Protein AF-A0A0G1JED3-F1 (afdb_monomer)

Mean predicted aligned error: 3.46 Å

Structure (mmCIF, N/CA/C/O backbone):
data_AF-A0A0G1JED3-F1
#
_entry.id   AF-A0A0G1JED3-F1
#
loop_
_atom_site.group_PDB
_atom_site.id
_atom_site.type_symbol
_atom_site.label_atom_id
_atom_site.label_alt_id
_atom_site.label_comp_id
_atom_site.label_asym_id
_atom_site.label_entity_id
_atom_site.label_seq_id
_atom_site.pdbx_PDB_ins_code
_atom_site.Cartn_x
_atom_site.Cartn_y
_atom_site.Cartn_z
_atom_site.occupancy
_atom_site.B_iso_or_equiv
_atom_site.auth_seq_id
_atom_site.auth_comp_id
_atom_site.auth_asym_id
_atom_site.auth_atom_id
_atom_site.pdbx_PDB_model_num
ATOM 1 N N . MET A 1 1 ? -9.595 -4.038 4.692 1.00 94.88 1 MET A N 1
ATOM 2 C CA . MET A 1 1 ? -9.867 -4.597 3.347 1.00 94.88 1 MET A CA 1
ATOM 3 C C . MET A 1 1 ? -8.588 -4.624 2.542 1.00 94.88 1 MET A C 1
ATOM 5 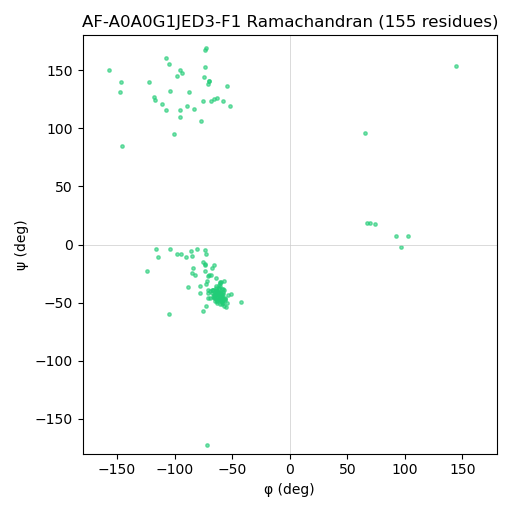O O . MET A 1 1 ? -8.096 -3.560 2.183 1.00 94.88 1 MET A O 1
ATOM 9 N N . ALA A 1 2 ? -8.061 -5.810 2.265 1.00 93.44 2 ALA A N 1
ATOM 10 C CA . ALA A 1 2 ? -6.852 -6.002 1.478 1.00 93.44 2 ALA A CA 1
ATOM 11 C C . ALA A 1 2 ? -7.178 -6.581 0.089 1.00 93.44 2 ALA A C 1
ATOM 13 O O . ALA A 1 2 ? -8.279 -7.078 -0.161 1.00 93.44 2 ALA A O 1
ATOM 14 N N . GLY A 1 3 ? -6.251 -6.429 -0.850 1.00 91.00 3 GLY A N 1
ATOM 15 C CA . GLY A 1 3 ? -6.377 -6.919 -2.223 1.00 91.00 3 GLY A CA 1
ATOM 16 C C . GLY A 1 3 ? -5.723 -5.981 -3.232 1.00 91.00 3 GLY A C 1
ATOM 17 O O . GLY A 1 3 ? -5.557 -4.785 -2.993 1.00 91.00 3 GLY A O 1
ATOM 18 N N . VAL A 1 4 ? -5.291 -6.499 -4.371 1.00 90.56 4 VAL A N 1
ATOM 19 C CA . VAL A 1 4 ? -4.530 -5.693 -5.334 1.00 90.56 4 VAL A CA 1
ATOM 20 C C . VAL A 1 4 ? -5.401 -4.666 -6.061 1.00 90.56 4 VAL A C 1
ATOM 22 O O . VAL A 1 4 ? -6.635 -4.662 -5.998 1.00 90.56 4 VAL A O 1
ATOM 25 N N . LEU A 1 5 ? -4.762 -3.748 -6.780 1.00 88.69 5 LEU A N 1
ATOM 26 C CA . LEU A 1 5 ? -5.478 -2.737 -7.545 1.00 88.69 5 LEU A CA 1
ATOM 27 C C . LEU A 1 5 ? -6.440 -3.387 -8.567 1.00 88.69 5 LEU A C 1
ATOM 29 O O . LEU A 1 5 ? -6.049 -4.207 -9.391 1.00 88.69 5 LEU A O 1
ATOM 33 N N . GLY A 1 6 ? -7.727 -3.034 -8.486 1.00 88.19 6 GLY A N 1
ATOM 34 C CA . GLY A 1 6 ? -8.785 -3.616 -9.323 1.00 88.19 6 GLY A CA 1
ATOM 35 C C . GLY A 1 6 ? -9.582 -4.769 -8.691 1.00 88.19 6 GLY A C 1
ATOM 36 O O . GLY A 1 6 ? -10.554 -5.216 -9.299 1.00 88.19 6 GLY A O 1
ATOM 37 N N . THR A 1 7 ? -9.279 -5.225 -7.471 1.00 92.50 7 THR A N 1
ATOM 38 C CA . THR A 1 7 ? -10.042 -6.323 -6.827 1.00 92.50 7 THR A CA 1
ATOM 39 C C . THR A 1 7 ? -11.428 -5.915 -6.327 1.00 92.50 7 THR A C 1
ATOM 41 O O . THR A 1 7 ? -12.318 -6.756 -6.248 1.00 92.50 7 THR A O 1
ATOM 44 N N . GLY A 1 8 ? -11.657 -4.623 -6.074 1.00 90.81 8 GLY A N 1
ATOM 45 C CA . GLY A 1 8 ? -12.941 -4.106 -5.575 1.00 90.81 8 GLY A CA 1
ATOM 46 C C . GLY A 1 8 ? -12.958 -3.764 -4.081 1.00 90.81 8 GLY A C 1
ATOM 47 O O . GLY A 1 8 ? -14.002 -3.377 -3.566 1.00 90.81 8 GLY A O 1
ATOM 48 N N . LYS A 1 9 ? -11.805 -3.818 -3.410 1.00 93.81 9 LYS A N 1
ATOM 49 C CA . LYS A 1 9 ? -11.576 -3.421 -2.005 1.00 93.81 9 LYS A CA 1
ATOM 50 C C . LYS A 1 9 ? -12.262 -2.120 -1.581 1.00 93.81 9 LYS A C 1
ATOM 52 O O . LYS A 1 9 ? -13.039 -2.148 -0.635 1.00 93.81 9 LYS A O 1
ATOM 57 N N . THR A 1 10 ? -12.123 -1.034 -2.341 1.00 92.31 10 THR A N 1
ATOM 58 C CA . THR A 1 10 ? -12.818 0.235 -2.052 1.00 92.31 10 THR A CA 1
ATOM 59 C C . THR A 1 10 ? -14.344 0.104 -2.073 1.00 92.31 10 THR A C 1
ATOM 61 O O . THR A 1 10 ? -15.038 0.763 -1.305 1.00 92.31 10 THR A O 1
ATOM 64 N N . THR A 1 11 ? -14.894 -0.724 -2.966 1.00 93.75 11 THR A N 1
ATOM 65 C CA . THR A 1 11 ? -16.347 -0.959 -3.037 1.00 93.75 11 THR A CA 1
ATOM 66 C C . THR A 1 11 ? -16.811 -1.781 -1.841 1.00 93.75 11 THR A C 1
ATOM 68 O O . THR A 1 11 ? -17.768 -1.397 -1.179 1.00 93.75 11 THR A O 1
ATOM 71 N N . ALA A 1 12 ? -16.092 -2.852 -1.508 1.00 95.50 12 ALA A N 1
ATOM 72 C CA . ALA A 1 12 ? -16.406 -3.689 -0.357 1.00 95.50 12 ALA A CA 1
ATOM 73 C C . ALA A 1 12 ? -16.272 -2.934 0.980 1.00 95.50 12 ALA A C 1
ATOM 75 O O . ALA A 1 12 ? -17.167 -3.022 1.813 1.00 95.50 12 ALA A O 1
ATOM 76 N N . ALA A 1 13 ? -15.227 -2.118 1.158 1.00 96.31 13 ALA A N 1
ATOM 77 C CA . ALA A 1 13 ? -15.048 -1.284 2.350 1.00 96.31 13 ALA A CA 1
ATOM 78 C C . ALA A 1 13 ? -16.229 -0.320 2.560 1.00 96.31 13 ALA A C 1
ATOM 80 O O . ALA A 1 13 ? -16.730 -0.178 3.673 1.00 96.31 13 ALA A O 1
ATOM 81 N N . LYS A 1 14 ? -16.716 0.304 1.476 1.00 96.44 14 LYS A N 1
ATOM 82 C CA . LYS A 1 14 ? -17.907 1.167 1.508 1.00 96.44 14 LYS A CA 1
ATOM 83 C C . LYS A 1 14 ? -19.174 0.395 1.870 1.00 96.44 14 LYS A C 1
ATOM 85 O O . LYS A 1 14 ? -19.967 0.896 2.655 1.00 96.44 14 LYS A O 1
ATOM 90 N N . LEU A 1 15 ? -19.364 -0.803 1.315 1.00 97.06 15 LEU A N 1
ATOM 91 C CA . LEU A 1 15 ? -20.520 -1.643 1.641 1.00 97.06 15 LEU A CA 1
ATOM 92 C C . LEU A 1 15 ? -20.528 -2.025 3.124 1.00 97.06 15 LEU A C 1
ATOM 94 O O . LEU A 1 15 ? -21.548 -1.840 3.777 1.00 97.06 15 LEU A O 1
ATOM 98 N N . ILE A 1 16 ? -19.387 -2.461 3.663 1.00 96.38 16 ILE A N 1
ATOM 99 C CA . ILE A 1 16 ? -19.236 -2.796 5.087 1.00 96.38 16 ILE A CA 1
ATOM 100 C C . ILE A 1 16 ? -19.517 -1.575 5.965 1.00 96.38 16 ILE A C 1
ATOM 102 O O . ILE A 1 16 ? -20.289 -1.665 6.914 1.00 96.38 16 ILE A O 1
ATOM 106 N N . SER A 1 17 ? -18.933 -0.423 5.626 1.00 97.12 17 SER A N 1
ATOM 107 C CA . SER A 1 17 ? -19.176 0.831 6.346 1.00 97.12 17 SER A CA 1
ATOM 108 C C . SER A 1 17 ? -20.663 1.181 6.389 1.00 97.12 17 SER A C 1
ATOM 110 O O . SER A 1 17 ? -21.194 1.450 7.463 1.00 97.12 17 SER A O 1
ATOM 112 N N . ASN A 1 18 ? -21.350 1.104 5.247 1.00 97.25 18 ASN A N 1
ATOM 113 C CA . ASN A 1 18 ? -22.767 1.443 5.151 1.00 97.25 18 ASN A CA 1
ATOM 114 C C . ASN A 1 18 ? -23.673 0.431 5.868 1.00 97.25 18 ASN A C 1
ATOM 116 O O . ASN A 1 18 ? -24.647 0.835 6.491 1.00 97.25 18 ASN A O 1
ATOM 120 N N . GLN A 1 19 ? -23.381 -0.870 5.769 1.00 97.50 19 GLN A N 1
ATOM 121 C CA . GLN A 1 19 ? -24.226 -1.922 6.346 1.00 97.50 19 GLN A CA 1
ATOM 122 C C . GLN A 1 19 ? -24.043 -2.079 7.856 1.00 97.50 19 GLN A C 1
ATOM 124 O O . GLN A 1 19 ? -25.010 -2.369 8.552 1.00 97.50 19 GLN A O 1
ATOM 129 N N . LEU A 1 20 ? -22.820 -1.898 8.362 1.00 96.62 20 LEU A N 1
ATOM 130 C CA . LEU A 1 20 ? -22.493 -2.104 9.778 1.00 96.62 20 LEU A CA 1
ATOM 131 C C . LEU A 1 20 ? -22.334 -0.794 10.563 1.00 96.62 20 LEU A C 1
ATOM 133 O O . LEU A 1 20 ? -22.086 -0.824 11.766 1.00 96.62 20 LEU A O 1
ATOM 137 N N . GLY A 1 21 ? -22.426 0.363 9.900 1.00 95.94 21 GLY A N 1
ATOM 138 C CA . GLY A 1 21 ? -22.211 1.673 10.521 1.00 95.94 21 GLY A CA 1
ATOM 139 C C . GLY A 1 21 ? -20.753 1.947 10.913 1.00 95.94 21 GLY A C 1
ATOM 140 O O . GLY A 1 21 ? -20.490 2.810 11.750 1.00 95.94 21 GLY A O 1
ATOM 141 N N . PHE A 1 22 ? -19.791 1.213 10.344 1.00 96.69 22 PHE A N 1
ATOM 142 C CA . PHE A 1 22 ? -18.372 1.370 10.674 1.00 96.69 22 PHE A CA 1
ATOM 143 C C . PHE A 1 22 ? -17.810 2.640 10.039 1.00 96.69 22 PHE A C 1
ATOM 145 O O . PHE A 1 22 ? -18.144 2.990 8.904 1.00 96.69 22 PHE A O 1
ATOM 152 N N . PHE A 1 23 ? -16.904 3.317 10.740 1.00 95.38 23 PHE A N 1
ATOM 153 C CA . PHE A 1 23 ? -16.206 4.474 10.195 1.00 95.38 23 PHE A CA 1
ATOM 154 C C . PHE A 1 23 ? -15.255 4.032 9.074 1.00 95.38 23 PHE A C 1
ATOM 156 O O . PHE A 1 23 ? -14.392 3.181 9.284 1.00 95.38 23 PHE A O 1
ATOM 163 N N . LEU A 1 24 ? -15.418 4.595 7.874 1.00 95.19 24 LEU A N 1
ATOM 164 C CA . LEU A 1 24 ? -14.604 4.248 6.711 1.00 95.19 24 LEU A CA 1
ATOM 165 C C . LEU A 1 24 ? -13.352 5.120 6.622 1.00 95.19 24 LEU A C 1
ATOM 167 O O . LEU A 1 24 ? -13.448 6.325 6.386 1.00 95.19 24 LEU A O 1
ATOM 171 N N . VAL A 1 25 ? -12.188 4.481 6.671 1.00 93.38 25 VAL A N 1
ATOM 172 C CA . VAL A 1 25 ? -10.903 5.089 6.307 1.00 93.38 25 VAL A CA 1
ATOM 173 C C . VAL A 1 25 ? -10.604 4.735 4.852 1.00 93.38 25 VAL A C 1
ATOM 175 O O . VAL A 1 25 ? -10.481 3.558 4.506 1.00 93.38 25 VAL A O 1
ATOM 178 N N . LYS A 1 26 ? -10.553 5.746 3.980 1.00 91.12 26 LYS A N 1
ATOM 179 C CA . LYS A 1 26 ? -10.337 5.578 2.534 1.00 91.12 26 LYS A CA 1
ATOM 180 C C . LYS A 1 26 ? -8.856 5.696 2.184 1.00 91.12 26 LYS A C 1
ATOM 182 O O . LYS A 1 26 ? -8.145 6.508 2.760 1.00 91.12 26 LYS A O 1
ATOM 187 N N . GLU A 1 27 ? -8.437 4.960 1.160 1.00 84.31 27 GLU A N 1
ATOM 188 C CA . GLU A 1 27 ? -7.120 5.130 0.549 1.00 84.31 27 GLU A CA 1
ATOM 189 C C . GLU A 1 27 ? -7.090 6.399 -0.324 1.00 84.31 27 GLU A C 1
ATOM 191 O O . GLU A 1 27 ? -7.890 6.555 -1.256 1.00 84.31 27 GLU A O 1
ATOM 196 N N . GLU A 1 28 ? -6.162 7.311 -0.033 1.00 76.56 28 GLU A N 1
ATOM 197 C CA . GLU A 1 28 ? -6.010 8.592 -0.729 1.00 76.56 28 GLU A CA 1
ATOM 198 C C . GLU A 1 28 ? -4.868 8.509 -1.751 1.00 76.56 28 GLU A C 1
ATOM 200 O O . GLU A 1 28 ? -3.692 8.669 -1.445 1.00 76.56 28 GLU A O 1
ATOM 205 N N . PHE A 1 29 ? -5.213 8.218 -3.008 1.00 68.75 29 PHE A N 1
ATOM 206 C CA . PHE A 1 29 ? -4.220 8.040 -4.079 1.00 68.75 29 PHE A CA 1
ATOM 207 C C . PHE A 1 29 ? -3.734 9.347 -4.713 1.00 68.75 29 PHE A C 1
ATOM 209 O O . PHE A 1 29 ? -2.675 9.367 -5.335 1.00 68.75 29 PHE A O 1
ATOM 216 N N . ALA A 1 30 ? -4.557 10.397 -4.664 1.00 60.88 30 ALA A N 1
ATOM 217 C CA . ALA A 1 30 ? -4.404 11.570 -5.524 1.00 60.88 30 ALA A CA 1
ATOM 218 C C . ALA A 1 30 ? -3.262 12.505 -5.097 1.00 60.88 30 ALA A C 1
ATOM 220 O O . ALA A 1 30 ? -2.842 13.336 -5.896 1.00 60.88 30 ALA A O 1
ATOM 221 N N . GLU A 1 31 ? -2.743 12.350 -3.880 1.00 78.94 31 GLU A N 1
ATOM 222 C CA . GLU A 1 31 ? -1.752 13.266 -3.309 1.00 78.94 31 GLU A CA 1
ATOM 223 C C . GLU A 1 31 ? -0.302 12.813 -3.504 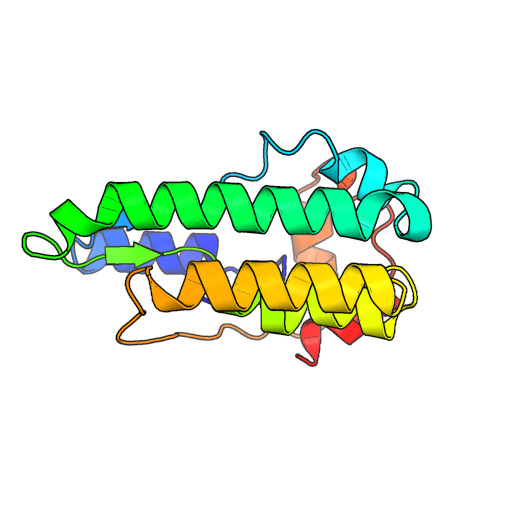1.00 78.94 31 GLU A C 1
ATOM 225 O O . GLU A 1 31 ? 0.607 13.587 -3.232 1.00 78.94 31 GLU A O 1
ATOM 230 N N . ASN A 1 32 ? -0.053 11.593 -3.997 1.00 90.69 32 ASN A N 1
ATOM 231 C CA . ASN A 1 32 ? 1.310 11.080 -4.144 1.00 90.69 32 ASN A CA 1
ATOM 232 C C . ASN A 1 32 ? 2.008 11.687 -5.380 1.00 90.69 32 ASN A C 1
ATOM 234 O O . ASN A 1 32 ? 1.728 11.248 -6.505 1.00 90.69 32 ASN A O 1
ATOM 238 N N . PRO A 1 33 ? 2.973 12.618 -5.210 1.00 92.44 33 PRO A N 1
ATOM 239 C CA . PRO A 1 33 ? 3.632 13.281 -6.337 1.00 92.44 33 PRO A CA 1
ATOM 240 C C . PRO A 1 33 ? 4.504 12.314 -7.150 1.00 92.44 33 PRO A C 1
ATOM 242 O O . PRO A 1 33 ? 4.793 12.557 -8.321 1.00 92.44 33 PRO A O 1
ATOM 245 N N . PHE A 1 34 ? 4.895 11.184 -6.557 1.00 94.25 34 PHE A N 1
ATOM 246 C CA . PHE A 1 34 ? 5.731 10.174 -7.195 1.00 94.25 34 PHE A CA 1
ATOM 247 C C . PHE A 1 34 ? 4.926 9.110 -7.932 1.00 94.25 34 PHE A C 1
ATOM 249 O O . PHE A 1 34 ? 5.519 8.333 -8.669 1.00 94.25 34 PHE A O 1
ATOM 256 N N . LEU A 1 35 ? 3.601 9.038 -7.764 1.00 92.12 35 LEU A N 1
ATOM 257 C CA . LEU A 1 35 ? 2.814 7.935 -8.323 1.00 92.12 35 LEU A CA 1
ATOM 258 C C . LEU A 1 35 ? 2.858 7.912 -9.852 1.00 92.12 35 LEU A C 1
ATOM 260 O O . LEU A 1 35 ? 3.065 6.861 -10.453 1.00 92.12 35 LEU A O 1
ATOM 264 N N . ARG A 1 36 ? 2.701 9.075 -10.491 1.00 91.38 36 ARG A N 1
ATOM 265 C CA . ARG A 1 36 ? 2.828 9.184 -11.948 1.00 91.38 36 ARG A CA 1
ATOM 266 C C . ARG A 1 36 ? 4.250 8.843 -12.406 1.00 91.38 36 ARG A C 1
ATOM 268 O O . ARG A 1 36 ? 4.415 8.034 -13.312 1.00 91.38 36 ARG A O 1
ATOM 275 N N . LEU A 1 37 ? 5.256 9.403 -11.733 1.00 93.31 37 LEU A N 1
ATOM 276 C CA . LEU A 1 37 ? 6.673 9.168 -12.026 1.00 93.31 37 LEU A CA 1
ATOM 277 C C . LEU A 1 37 ? 7.059 7.691 -11.859 1.00 93.31 37 LEU A C 1
ATOM 279 O O . LEU A 1 37 ? 7.863 7.164 -12.621 1.00 93.31 37 LEU A O 1
ATOM 283 N N . PHE A 1 38 ? 6.449 7.003 -10.895 1.00 94.50 38 PHE A N 1
ATOM 284 C CA . PHE A 1 38 ? 6.585 5.568 -10.689 1.00 94.50 38 PHE A CA 1
ATOM 285 C C . PHE A 1 38 ? 6.096 4.772 -11.891 1.00 94.50 38 PHE A C 1
ATOM 287 O O . PHE A 1 38 ? 6.813 3.884 -12.336 1.00 94.50 38 PHE A O 1
ATOM 294 N N . TYR A 1 39 ? 4.926 5.085 -12.445 1.00 91.00 39 TYR A N 1
ATOM 295 C CA . TYR A 1 39 ? 4.444 4.370 -13.628 1.00 91.00 39 TYR A CA 1
ATOM 296 C C . TYR A 1 39 ? 5.271 4.668 -14.888 1.00 91.00 39 TYR A C 1
ATOM 298 O O . TYR A 1 39 ? 5.367 3.805 -15.757 1.00 91.00 39 TYR A O 1
ATOM 306 N N . GLU A 1 40 ? 5.914 5.836 -14.968 1.00 92.06 40 GLU A N 1
ATOM 307 C CA . GLU A 1 40 ? 6.824 6.201 -16.065 1.00 92.06 40 GLU A CA 1
ATOM 308 C C . GLU A 1 40 ? 8.215 5.546 -15.923 1.00 92.06 40 GLU A C 1
ATOM 310 O O . GLU A 1 40 ? 8.775 5.052 -16.901 1.00 92.06 40 GLU A O 1
ATOM 315 N N . ASN A 1 41 ? 8.779 5.499 -14.711 1.00 94.81 41 ASN A N 1
ATOM 316 C CA . ASN A 1 41 ? 10.071 4.871 -14.425 1.00 94.81 41 ASN A CA 1
ATOM 317 C C . ASN A 1 41 ? 10.083 4.218 -13.026 1.00 94.81 41 ASN A C 1
ATOM 319 O O . ASN A 1 41 ? 10.577 4.813 -12.055 1.00 94.81 41 ASN A O 1
ATOM 323 N N . PRO A 1 42 ? 9.598 2.965 -12.915 1.00 95.44 42 PRO A N 1
ATOM 324 C CA . PRO A 1 42 ? 9.517 2.261 -11.640 1.00 95.44 42 PRO A CA 1
ATOM 325 C C . PRO A 1 42 ? 10.870 2.125 -10.945 1.00 95.44 42 PRO A C 1
ATOM 327 O O . PRO A 1 42 ? 10.954 2.290 -9.734 1.00 95.44 42 PRO A O 1
ATOM 330 N N . LYS A 1 43 ? 11.946 1.888 -11.704 1.00 96.69 43 LYS A N 1
ATOM 331 C CA . LYS A 1 43 ? 13.294 1.687 -11.159 1.00 96.69 43 LYS A CA 1
ATOM 332 C C . LYS A 1 43 ? 13.844 2.924 -10.446 1.00 96.69 43 LYS A C 1
ATOM 334 O O . LYS A 1 43 ? 14.651 2.789 -9.538 1.00 96.69 43 LYS A O 1
ATOM 339 N N . ARG A 1 44 ? 13.425 4.129 -10.848 1.00 97.69 44 ARG A N 1
ATOM 340 C CA . ARG A 1 44 ? 13.829 5.382 -10.190 1.00 97.69 44 ARG A CA 1
ATOM 341 C C . ARG A 1 44 ? 12.898 5.772 -9.040 1.00 97.69 44 ARG A C 1
ATOM 343 O O . ARG A 1 44 ? 13.351 6.338 -8.046 1.00 97.69 44 ARG A O 1
ATOM 350 N N . TRP A 1 45 ? 11.600 5.518 -9.191 1.00 97.81 45 TRP A N 1
ATOM 351 C CA . TRP A 1 45 ? 10.569 6.152 -8.363 1.00 97.81 45 TRP A CA 1
ATOM 352 C C . TRP A 1 45 ? 9.774 5.189 -7.477 1.00 97.81 45 TRP A C 1
ATOM 354 O O . TRP A 1 45 ? 8.983 5.657 -6.660 1.00 97.81 45 TRP A O 1
ATOM 364 N N . ALA A 1 46 ? 9.999 3.872 -7.569 1.00 97.69 46 ALA A N 1
ATOM 365 C CA . ALA A 1 46 ? 9.333 2.885 -6.718 1.00 97.69 46 ALA A CA 1
ATOM 366 C C . ALA A 1 46 ? 9.535 3.186 -5.234 1.00 97.69 46 ALA A C 1
ATOM 368 O O . ALA A 1 46 ? 8.546 3.347 -4.526 1.00 97.69 46 ALA A O 1
ATOM 369 N N . PHE A 1 47 ? 10.782 3.332 -4.781 1.00 98.38 47 PHE A N 1
ATOM 370 C CA . PHE A 1 47 ? 11.078 3.623 -3.376 1.00 98.38 47 PHE A CA 1
ATOM 371 C C . PHE A 1 47 ? 10.342 4.876 -2.873 1.00 98.38 47 PHE A C 1
ATOM 373 O O . PHE A 1 47 ? 9.627 4.813 -1.877 1.00 98.38 47 PHE A O 1
ATOM 380 N N . HIS A 1 48 ? 10.433 5.983 -3.615 1.00 98.00 48 HIS A N 1
ATOM 381 C CA . HIS A 1 48 ? 9.779 7.252 -3.280 1.00 98.00 48 HIS A CA 1
ATOM 382 C C . HIS A 1 48 ? 8.252 7.114 -3.195 1.00 98.00 48 HIS A C 1
ATOM 384 O O . HIS A 1 48 ? 7.636 7.561 -2.229 1.00 98.00 48 HIS A O 1
ATOM 390 N N . SER A 1 49 ? 7.636 6.458 -4.185 1.00 96.00 49 SER A N 1
ATOM 391 C CA . SER A 1 49 ? 6.186 6.264 -4.216 1.00 96.00 49 SER A CA 1
ATOM 392 C C . SER A 1 49 ? 5.704 5.360 -3.081 1.00 96.00 49 SER A C 1
ATOM 394 O O . SER A 1 49 ? 4.718 5.705 -2.431 1.00 96.00 49 SER A O 1
ATOM 396 N N . GLN A 1 50 ? 6.407 4.254 -2.805 1.00 96.69 50 GLN A N 1
ATOM 397 C CA . GLN A 1 50 ? 6.058 3.348 -1.707 1.00 96.69 50 GLN A CA 1
ATOM 398 C C . GLN A 1 50 ? 6.231 4.016 -0.341 1.00 96.69 50 GLN A C 1
ATOM 400 O O . GLN A 1 50 ? 5.367 3.866 0.520 1.00 96.69 50 GLN A O 1
ATOM 405 N N . LEU A 1 51 ? 7.319 4.766 -0.134 1.00 96.88 51 LEU A N 1
ATOM 406 C CA . LEU A 1 51 ? 7.568 5.466 1.126 1.00 96.88 51 LEU A CA 1
ATOM 407 C C . LEU A 1 51 ? 6.509 6.543 1.395 1.00 96.88 51 LEU A C 1
ATOM 409 O O . LEU A 1 51 ? 6.048 6.666 2.526 1.00 96.88 51 LEU A O 1
ATOM 413 N N . PHE A 1 52 ? 6.077 7.268 0.358 1.00 95.94 52 PHE A N 1
ATOM 414 C CA . PHE A 1 52 ? 4.982 8.231 0.476 1.00 95.94 52 PHE A CA 1
ATOM 415 C C . PHE A 1 52 ? 3.689 7.558 0.954 1.00 95.94 52 PHE A C 1
ATOM 417 O O . PHE A 1 52 ? 3.080 8.018 1.917 1.00 95.94 52 PHE A O 1
ATOM 424 N N . PHE A 1 53 ? 3.281 6.448 0.323 1.00 94.62 53 PHE A N 1
ATOM 425 C CA . PHE A 1 53 ? 2.073 5.727 0.743 1.00 94.62 53 PHE A CA 1
ATOM 426 C C . PHE A 1 53 ? 2.176 5.216 2.177 1.00 94.62 53 PHE A C 1
ATOM 428 O O . PHE A 1 53 ? 1.242 5.404 2.956 1.00 94.62 53 PHE A O 1
ATOM 435 N N . LEU A 1 54 ? 3.329 4.648 2.540 1.00 94.88 54 LEU A N 1
ATOM 436 C CA . LEU A 1 54 ? 3.587 4.172 3.893 1.00 94.88 54 LEU A CA 1
ATOM 437 C C . LEU A 1 54 ? 3.433 5.304 4.923 1.00 94.88 54 LEU A C 1
ATOM 439 O O . LEU A 1 54 ? 2.770 5.128 5.944 1.00 94.88 54 LEU A O 1
ATOM 443 N N . GLN A 1 55 ? 4.006 6.477 4.639 1.00 93.62 55 GLN A N 1
ATOM 444 C CA . GLN A 1 55 ? 3.918 7.646 5.510 1.00 93.62 55 GLN A CA 1
ATOM 445 C C . GLN A 1 55 ? 2.480 8.168 5.634 1.00 93.62 55 GLN A C 1
ATOM 447 O O . GLN A 1 55 ? 2.024 8.423 6.749 1.00 93.62 55 GLN A O 1
ATOM 452 N N . GLU A 1 56 ? 1.762 8.342 4.523 1.00 92.44 56 GLU A N 1
ATOM 453 C CA . GLU A 1 56 ? 0.384 8.848 4.562 1.00 92.44 56 GLU A CA 1
ATOM 454 C C . GLU A 1 56 ? -0.544 7.889 5.300 1.00 92.44 56 GLU A C 1
ATOM 456 O O . GLU A 1 56 ? -1.344 8.306 6.141 1.00 92.44 56 GLU A O 1
ATOM 461 N N . LYS A 1 57 ? -0.372 6.586 5.088 1.00 92.12 57 LYS A N 1
ATOM 462 C CA . LYS A 1 57 ? -1.155 5.578 5.793 1.00 92.12 57 LYS A CA 1
ATOM 463 C C . LYS A 1 57 ? -0.846 5.545 7.287 1.00 92.12 57 LYS A C 1
ATOM 465 O O . LYS A 1 57 ? -1.772 5.468 8.091 1.00 92.12 57 LYS A O 1
ATOM 470 N N . ALA A 1 58 ? 0.419 5.696 7.676 1.00 93.06 58 ALA A N 1
ATOM 471 C CA . ALA A 1 58 ? 0.793 5.847 9.079 1.00 93.06 58 ALA A CA 1
ATOM 472 C C . ALA A 1 58 ? 0.144 7.086 9.720 1.00 93.06 58 ALA A C 1
ATOM 474 O O . ALA A 1 58 ? -0.436 6.985 10.800 1.00 93.06 58 ALA A O 1
ATOM 475 N N . LYS A 1 59 ? 0.146 8.241 9.037 1.00 91.94 59 LYS A N 1
ATOM 476 C CA . LYS A 1 59 ? -0.544 9.454 9.517 1.00 91.94 59 LYS A CA 1
ATOM 477 C C . LYS A 1 59 ? -2.049 9.237 9.675 1.00 91.94 59 LYS A C 1
ATOM 479 O O . LYS A 1 59 ? -2.635 9.720 10.642 1.00 91.94 59 LYS A O 1
ATOM 484 N N . GLN A 1 60 ? -2.689 8.545 8.731 1.00 91.56 60 GLN A N 1
ATOM 485 C CA . GLN A 1 60 ? -4.110 8.208 8.831 1.00 91.56 60 GLN A CA 1
ATOM 486 C C . GLN A 1 60 ? -4.382 7.306 10.044 1.00 91.56 60 GLN A C 1
ATOM 488 O O . GLN A 1 60 ? -5.316 7.577 10.799 1.00 91.56 60 GLN A O 1
ATOM 493 N N . LEU A 1 61 ? -3.544 6.290 10.271 1.00 92.50 61 LEU A N 1
ATOM 494 C CA . LEU A 1 61 ? -3.655 5.380 11.413 1.00 92.50 61 LEU A CA 1
ATOM 495 C C . LEU A 1 61 ? -3.442 6.089 12.765 1.00 92.50 61 LEU A C 1
ATOM 497 O O . LEU A 1 61 ? -4.205 5.853 13.702 1.00 92.50 61 LEU A O 1
ATOM 501 N N . GLU A 1 62 ? -2.493 7.026 12.860 1.00 92.56 62 GLU A N 1
ATOM 502 C CA . GLU A 1 62 ? -2.330 7.875 14.054 1.00 92.56 62 GLU A CA 1
ATOM 503 C C . GLU A 1 62 ? -3.581 8.724 14.328 1.00 92.56 62 GLU A C 1
ATOM 505 O O . GLU A 1 62 ? -4.070 8.779 15.457 1.00 92.56 62 GLU A O 1
ATOM 510 N N . LYS A 1 63 ? -4.166 9.347 13.294 1.00 90.31 63 LYS A N 1
ATOM 511 C CA . LYS A 1 63 ? -5.377 10.176 13.448 1.00 90.31 63 LYS A CA 1
ATOM 512 C C . LYS A 1 63 ? -6.569 9.379 13.981 1.00 90.31 63 LYS A C 1
ATOM 514 O O . LYS A 1 63 ? -7.354 9.907 14.770 1.00 90.31 63 LYS A O 1
ATOM 519 N N . ILE A 1 64 ? -6.727 8.123 13.559 1.00 91.19 64 ILE A N 1
ATOM 520 C CA . ILE A 1 64 ? -7.858 7.288 13.988 1.00 91.19 64 ILE A CA 1
ATOM 521 C C . ILE A 1 64 ? -7.620 6.572 15.318 1.00 91.19 64 ILE A C 1
ATOM 523 O O . ILE A 1 64 ? -8.576 6.040 15.877 1.00 91.19 64 ILE A O 1
ATOM 527 N N . LYS A 1 65 ? -6.397 6.584 15.860 1.00 90.50 65 LYS A N 1
ATOM 528 C CA . LYS A 1 65 ? -6.045 5.917 17.124 1.00 90.50 65 LYS A CA 1
ATOM 529 C C . LYS A 1 65 ? -7.001 6.280 18.264 1.00 90.50 65 LYS A C 1
ATOM 531 O O . LYS A 1 65 ? -7.501 5.407 18.964 1.00 90.50 65 LYS A O 1
ATOM 536 N N . ASN A 1 66 ? -7.360 7.559 18.372 1.00 88.00 66 ASN A N 1
ATOM 537 C CA . ASN A 1 66 ? -8.304 8.057 19.381 1.00 88.00 66 ASN A CA 1
ATOM 538 C C . ASN A 1 66 ? -9.776 7.692 19.099 1.00 88.00 66 ASN A C 1
ATOM 540 O O . ASN A 1 66 ? -10.621 7.787 19.992 1.00 88.00 66 ASN A O 1
ATOM 544 N N . LEU A 1 67 ? -10.108 7.314 17.862 1.00 89.88 67 LEU A N 1
ATOM 545 C CA . LEU A 1 67 ? -11.461 6.922 17.457 1.00 89.88 67 LEU A CA 1
ATOM 546 C C . LEU A 1 67 ? -11.757 5.450 17.751 1.00 89.88 67 LEU A C 1
ATOM 548 O O . LEU A 1 67 ? -12.926 5.116 17.926 1.00 89.88 67 LEU A O 1
ATOM 552 N N . LEU A 1 68 ? -10.732 4.598 17.841 1.00 89.31 68 LEU A N 1
ATOM 553 C CA . LEU A 1 68 ? -10.888 3.150 18.033 1.00 89.31 68 LEU A CA 1
ATOM 554 C C . LEU A 1 68 ? -11.634 2.791 19.324 1.00 89.31 68 LEU A C 1
ATOM 556 O O . LEU A 1 68 ? -12.427 1.861 19.335 1.00 89.31 68 LEU A O 1
ATOM 560 N N . ASN A 1 69 ? -11.493 3.598 20.379 1.00 87.94 69 ASN A N 1
ATOM 561 C CA . ASN A 1 69 ? -12.232 3.402 21.635 1.00 87.94 69 ASN A CA 1
ATOM 562 C C . ASN A 1 69 ? -13.725 3.767 21.540 1.00 87.94 69 ASN A C 1
ATOM 564 O O . ASN A 1 69 ? -14.470 3.584 22.498 1.00 87.94 69 ASN A O 1
ATOM 568 N N . LYS A 1 70 ? -14.160 4.369 20.428 1.00 92.00 70 LYS A N 1
ATOM 569 C CA . LYS A 1 70 ? -15.506 4.941 20.266 1.00 92.00 70 LYS A CA 1
ATOM 570 C C . LYS A 1 70 ? -16.257 4.382 19.064 1.00 92.00 70 LYS A C 1
ATOM 572 O O . LYS A 1 70 ? -17.476 4.522 19.003 1.00 92.00 70 LYS A O 1
ATOM 577 N N . LYS A 1 71 ? -15.549 3.849 18.067 1.00 93.56 71 LYS A N 1
ATOM 578 C CA . LYS A 1 71 ? -16.120 3.438 16.784 1.00 93.56 71 LYS A CA 1
ATOM 579 C C . LYS A 1 71 ? -15.389 2.225 16.233 1.00 93.56 71 LYS A C 1
ATOM 581 O O . LYS A 1 71 ? -14.164 2.197 16.212 1.00 93.56 71 LYS A O 1
ATOM 586 N N . ASN A 1 72 ? -16.162 1.309 15.661 1.00 96.12 72 ASN A N 1
ATOM 587 C CA . ASN A 1 72 ? -15.633 0.287 14.769 1.00 96.12 72 ASN A CA 1
ATOM 588 C C . ASN A 1 72 ? -15.189 0.933 13.453 1.00 96.12 72 ASN A C 1
ATOM 590 O O . ASN A 1 72 ? -15.860 1.836 12.938 1.00 96.12 72 ASN A O 1
ATOM 594 N N . ILE A 1 73 ? -14.066 0.471 12.907 1.00 95.69 73 ILE A N 1
ATOM 595 C CA . ILE A 1 73 ? -13.436 1.054 11.721 1.00 95.69 73 ILE A CA 1
ATOM 596 C C . ILE A 1 73 ? -13.303 -0.004 10.631 1.00 95.69 73 ILE A C 1
ATOM 598 O O . ILE A 1 73 ? -12.942 -1.148 10.886 1.00 95.69 73 ILE A O 1
ATOM 602 N N . VAL A 1 74 ? -13.556 0.402 9.388 1.00 96.25 74 VAL A N 1
ATOM 603 C CA . VAL A 1 74 ? -13.172 -0.359 8.199 1.00 96.25 74 VAL A CA 1
ATOM 604 C C . VAL A 1 74 ? -12.185 0.465 7.380 1.00 96.25 74 VAL A C 1
ATOM 606 O O . VAL A 1 74 ? -12.461 1.601 6.999 1.00 96.25 74 VAL A O 1
ATOM 609 N N . GLN A 1 75 ? -11.020 -0.113 7.099 1.00 94.50 75 GLN A N 1
ATOM 610 C CA . GLN A 1 75 ? -9.972 0.520 6.299 1.00 94.50 75 GLN A CA 1
ATOM 611 C C . GLN A 1 75 ? -9.924 -0.071 4.885 1.00 94.50 75 GLN A C 1
ATOM 613 O O . GLN A 1 75 ? -9.909 -1.296 4.706 1.00 94.50 75 GLN A O 1
ATOM 618 N N . ASP A 1 76 ? -9.874 0.796 3.876 1.00 92.25 76 ASP A N 1
ATOM 619 C CA . ASP A 1 76 ? -9.508 0.444 2.502 1.00 92.25 76 ASP A CA 1
ATOM 620 C C . ASP A 1 76 ? -7.979 0.435 2.369 1.00 92.25 76 ASP A C 1
ATOM 622 O O . ASP A 1 76 ? -7.359 1.483 2.516 1.00 92.25 76 ASP A O 1
ATOM 626 N N . CYS A 1 77 ? -7.392 -0.734 2.076 1.00 90.44 77 CYS A N 1
ATOM 627 C CA . CYS A 1 77 ? -5.947 -0.968 1.953 1.00 90.44 77 CYS A CA 1
ATOM 628 C C . CYS A 1 77 ? -5.172 -0.790 3.281 1.00 90.44 77 CYS A C 1
ATOM 630 O O . CYS A 1 77 ? -4.797 0.330 3.627 1.00 90.44 77 CYS A O 1
ATOM 632 N N . PRO A 1 78 ? -4.900 -1.869 4.037 1.00 92.06 78 PRO A N 1
ATOM 633 C CA . PRO A 1 78 ? -4.178 -1.780 5.309 1.00 92.06 78 PRO A CA 1
ATOM 634 C C . PRO A 1 78 ? -2.673 -1.501 5.112 1.00 92.06 78 PRO A C 1
ATOM 636 O O . PRO A 1 78 ? -2.167 -1.565 3.986 1.00 92.06 78 PRO A O 1
ATOM 639 N N . LEU A 1 79 ? -1.963 -1.142 6.188 1.00 93.00 79 LEU A N 1
ATOM 640 C CA . LEU A 1 79 ? -0.533 -0.771 6.157 1.00 93.00 79 LEU A CA 1
ATOM 641 C C . LEU A 1 79 ? 0.350 -1.958 5.785 1.00 93.00 79 LEU A C 1
ATOM 643 O O . LEU A 1 79 ? 1.277 -1.848 4.985 1.00 93.00 79 LEU A O 1
ATOM 647 N N . GLU A 1 80 ? -0.012 -3.118 6.308 1.00 93.31 80 GLU A N 1
ATOM 648 C CA . GLU A 1 80 ? 0.616 -4.405 6.072 1.00 93.31 80 GLU A CA 1
ATOM 649 C C . GLU A 1 80 ? 0.631 -4.743 4.583 1.00 93.31 80 GLU A C 1
ATOM 651 O O . GLU A 1 80 ? 1.569 -5.384 4.113 1.00 93.31 80 GLU A O 1
ATOM 656 N N . GLN A 1 81 ? -0.364 -4.288 3.813 1.00 93.44 81 GLN A N 1
ATOM 657 C CA . GLN A 1 81 ? -0.426 -4.534 2.376 1.00 93.44 81 GLN A CA 1
ATOM 658 C C . GLN A 1 81 ? 0.598 -3.703 1.586 1.00 93.44 81 GLN A C 1
ATOM 660 O O . GLN A 1 81 ? 1.153 -4.195 0.596 1.00 93.44 81 GLN A O 1
ATOM 665 N N . ASP A 1 82 ? 0.890 -2.474 2.024 1.00 93.94 82 ASP A N 1
ATOM 666 C CA . ASP A 1 82 ? 1.915 -1.632 1.390 1.00 93.94 82 ASP A CA 1
ATOM 667 C C . ASP A 1 82 ? 3.281 -2.316 1.468 1.00 93.94 82 ASP A C 1
ATOM 669 O O . ASP A 1 82 ? 4.003 -2.381 0.472 1.00 93.94 82 ASP A O 1
ATOM 673 N N . TYR A 1 83 ? 3.589 -2.938 2.608 1.00 95.50 83 TYR A N 1
ATOM 674 C CA . TYR A 1 83 ? 4.805 -3.726 2.773 1.00 95.50 83 TYR A CA 1
ATOM 675 C C . TYR A 1 83 ? 4.735 -5.090 2.069 1.00 95.50 83 TYR A C 1
ATOM 677 O O . TYR A 1 83 ? 5.577 -5.399 1.220 1.00 95.50 83 TYR A O 1
ATOM 685 N N . SER A 1 84 ? 3.743 -5.917 2.409 1.00 94.38 84 SER A N 1
ATOM 686 C CA . SER A 1 84 ? 3.698 -7.332 2.015 1.00 94.38 84 SER A CA 1
ATOM 687 C C . SER A 1 84 ? 3.398 -7.566 0.535 1.00 94.38 84 SER A C 1
ATOM 689 O O . SER A 1 84 ? 3.952 -8.507 -0.032 1.00 94.38 84 SER A O 1
ATOM 691 N N . SER A 1 85 ? 2.615 -6.701 -0.115 1.00 94.44 85 SER A N 1
ATOM 692 C CA . SER A 1 85 ? 2.312 -6.824 -1.544 1.00 94.44 85 SER A CA 1
ATOM 693 C C . SER A 1 85 ? 3.091 -5.795 -2.363 1.00 94.44 85 SER A C 1
ATOM 695 O O . SER A 1 85 ? 3.883 -6.170 -3.232 1.00 94.44 85 SER A O 1
ATOM 697 N N . TYR A 1 86 ? 2.900 -4.494 -2.116 1.00 95.31 86 TYR A N 1
ATOM 698 C CA . TYR A 1 86 ? 3.396 -3.461 -3.034 1.00 95.31 86 TYR A CA 1
ATOM 699 C C . TYR A 1 86 ? 4.920 -3.303 -2.984 1.00 95.31 86 TYR A C 1
ATOM 701 O O . TYR A 1 86 ? 5.575 -3.432 -4.024 1.00 95.31 86 TYR A O 1
ATOM 709 N N . ALA A 1 87 ? 5.510 -3.100 -1.805 1.00 97.12 87 ALA A N 1
ATOM 710 C CA . ALA A 1 87 ? 6.953 -2.945 -1.651 1.00 97.12 87 ALA A CA 1
ATOM 711 C C . ALA A 1 87 ? 7.715 -4.226 -2.019 1.00 97.12 87 ALA A C 1
ATOM 713 O O . ALA A 1 87 ? 8.675 -4.172 -2.797 1.00 97.12 87 ALA A O 1
ATOM 714 N N . LYS A 1 88 ? 7.253 -5.395 -1.548 1.00 97.31 88 LYS A N 1
ATOM 715 C CA . LYS A 1 88 ? 7.838 -6.690 -1.938 1.00 97.31 88 LYS A CA 1
ATOM 716 C C . LYS A 1 88 ? 7.770 -6.928 -3.446 1.00 97.31 88 LYS A C 1
ATOM 718 O O . LYS A 1 88 ? 8.752 -7.390 -4.024 1.00 97.31 88 LYS A O 1
ATOM 723 N N . THR A 1 89 ? 6.684 -6.537 -4.116 1.00 97.56 89 THR A N 1
ATOM 724 C CA . THR A 1 89 ? 6.608 -6.609 -5.584 1.00 97.56 89 THR A CA 1
ATOM 725 C C . THR A 1 89 ? 7.702 -5.776 -6.246 1.00 97.56 89 THR A C 1
ATOM 727 O O . THR A 1 89 ? 8.376 -6.267 -7.152 1.00 97.56 89 THR A O 1
ATOM 730 N N . GLN A 1 90 ? 7.937 -4.541 -5.792 1.00 97.81 90 GLN A N 1
ATOM 731 C CA . GLN A 1 90 ? 9.000 -3.713 -6.374 1.00 97.81 90 GLN A CA 1
ATOM 732 C C . GLN A 1 90 ? 10.388 -4.312 -6.145 1.00 97.81 90 GLN A C 1
ATOM 734 O O . GLN A 1 90 ? 11.234 -4.246 -7.038 1.00 97.81 90 GLN A O 1
ATOM 739 N N . LYS A 1 91 ? 10.611 -4.942 -4.988 1.00 98.00 91 LYS A N 1
ATOM 740 C CA . LYS A 1 91 ? 11.849 -5.668 -4.706 1.00 98.00 91 LYS A CA 1
ATOM 741 C C . LYS A 1 91 ? 12.045 -6.852 -5.656 1.00 98.00 91 LYS A C 1
ATOM 743 O O . LYS A 1 91 ? 13.107 -6.975 -6.260 1.00 98.00 91 LYS A O 1
ATOM 748 N N . ILE A 1 92 ? 11.016 -7.680 -5.838 1.00 97.75 92 ILE A N 1
ATOM 749 C CA . ILE A 1 92 ? 11.039 -8.852 -6.733 1.00 97.75 92 ILE A CA 1
ATOM 750 C C . ILE A 1 92 ? 11.286 -8.442 -8.187 1.00 97.75 92 ILE A C 1
ATOM 752 O O . ILE A 1 92 ? 12.002 -9.122 -8.918 1.00 97.75 92 ILE A O 1
ATOM 756 N N . LEU A 1 93 ? 10.706 -7.323 -8.620 1.00 97.12 93 LEU A N 1
ATOM 757 C CA . LEU A 1 93 ? 10.863 -6.820 -9.984 1.00 97.12 93 LEU A CA 1
ATOM 758 C C . LEU A 1 93 ? 12.177 -6.063 -10.216 1.00 97.12 93 LEU A C 1
ATOM 760 O O . LEU A 1 93 ? 12.443 -5.674 -11.350 1.00 97.12 93 LEU A O 1
ATOM 764 N N . GLY A 1 94 ? 12.994 -5.863 -9.177 1.00 97.44 94 GLY A N 1
ATOM 765 C CA . GLY A 1 94 ? 14.257 -5.128 -9.268 1.00 97.44 94 GLY A CA 1
ATOM 766 C C . GLY A 1 94 ? 14.093 -3.609 -9.385 1.00 97.44 94 GLY A C 1
ATOM 767 O O . GLY A 1 94 ? 15.031 -2.928 -9.795 1.00 97.44 94 GLY A O 1
ATOM 768 N N . ASN A 1 95 ? 12.918 -3.079 -9.034 1.00 98.12 95 ASN A N 1
ATOM 769 C CA . ASN A 1 95 ? 12.644 -1.640 -8.999 1.00 98.12 95 ASN A CA 1
ATOM 770 C C . ASN A 1 95 ? 13.088 -0.986 -7.686 1.00 98.12 95 ASN A C 1
ATOM 772 O O . ASN A 1 95 ? 13.253 0.226 -7.646 1.00 98.12 95 ASN A O 1
ATOM 776 N N . MET A 1 96 ? 13.260 -1.782 -6.626 1.00 98.38 96 MET A N 1
ATOM 777 C CA . MET A 1 96 ? 13.956 -1.381 -5.405 1.00 98.38 96 MET A CA 1
ATOM 778 C C . MET A 1 96 ? 15.181 -2.271 -5.206 1.00 98.38 96 MET A C 1
ATOM 780 O O . MET A 1 96 ? 15.075 -3.506 -5.205 1.00 98.38 96 MET A O 1
ATOM 784 N N . ASN A 1 97 ? 16.347 -1.653 -5.031 1.00 98.19 97 ASN A N 1
ATOM 785 C CA . ASN A 1 97 ? 17.586 -2.370 -4.745 1.00 98.19 97 ASN A CA 1
ATOM 786 C C . ASN A 1 97 ? 17.585 -2.932 -3.303 1.00 98.19 97 ASN A C 1
ATOM 788 O O . ASN A 1 97 ? 16.545 -3.040 -2.646 1.00 98.19 97 ASN A O 1
ATOM 792 N N . ARG A 1 98 ? 18.708 -3.485 -2.832 1.00 98.12 98 ARG A N 1
ATOM 793 C CA . ARG A 1 98 ? 18.764 -4.119 -1.501 1.00 98.12 98 ARG A CA 1
ATOM 794 C C . ARG A 1 98 ? 18.694 -3.078 -0.393 1.00 98.12 98 ARG A C 1
ATOM 796 O O . ARG A 1 98 ? 17.969 -3.287 0.573 1.00 98.12 98 ARG A O 1
ATOM 803 N N . GLU A 1 99 ? 19.399 -1.979 -0.567 1.00 98.56 99 GLU A N 1
ATOM 804 C CA . GLU A 1 99 ? 19.547 -0.892 0.384 1.00 98.56 99 GLU A CA 1
ATOM 805 C C . GLU A 1 99 ? 18.226 -0.122 0.534 1.00 98.56 99 GLU A C 1
ATOM 807 O O . GLU A 1 99 ? 17.760 0.078 1.652 1.00 98.56 99 GLU A O 1
ATOM 812 N N . GLU A 1 100 ? 17.563 0.205 -0.579 1.00 98.56 100 GLU A N 1
ATOM 813 C CA . GLU A 1 100 ? 16.243 0.848 -0.625 1.00 98.56 100 GLU A CA 1
ATOM 814 C C . GLU A 1 100 ? 15.178 -0.006 0.064 1.00 98.56 100 GLU A C 1
ATOM 816 O O . GLU A 1 100 ? 14.4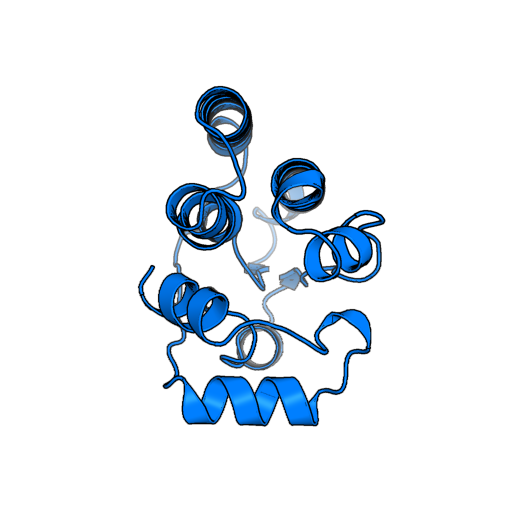39 0.490 0.912 1.00 98.56 100 GLU A O 1
ATOM 821 N N . PHE A 1 101 ? 15.108 -1.303 -0.257 1.00 98.62 101 PHE A N 1
ATOM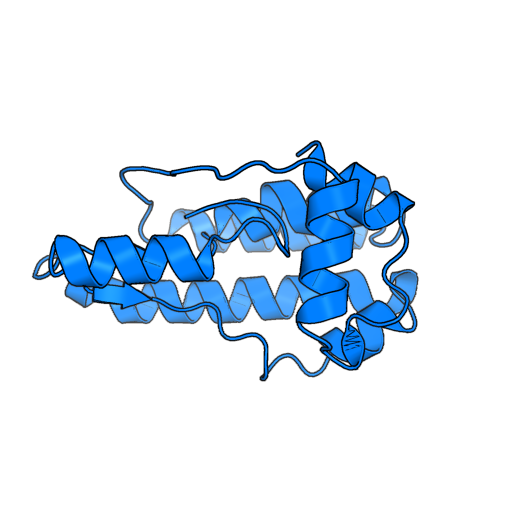 822 C CA . PHE A 1 101 ? 14.129 -2.187 0.375 1.00 98.62 101 PHE A CA 1
ATOM 823 C C . PHE A 1 101 ? 14.431 -2.405 1.861 1.00 98.62 101 PHE A C 1
ATOM 825 O O . PHE A 1 101 ? 13.511 -2.400 2.672 1.00 98.62 101 PHE A O 1
ATOM 832 N N . SER A 1 102 ? 15.707 -2.537 2.238 1.00 98.50 102 SER A N 1
ATOM 833 C CA . SER A 1 102 ? 16.110 -2.658 3.643 1.00 98.50 102 SER A CA 1
ATOM 834 C C . SER A 1 102 ? 15.755 -1.407 4.451 1.00 98.50 102 SER A C 1
ATOM 836 O O . SER A 1 102 ? 15.279 -1.515 5.580 1.00 98.50 102 SER A O 1
ATOM 838 N N . LEU A 1 103 ? 15.946 -0.215 3.879 1.00 98.62 103 LEU A N 1
ATOM 839 C CA . LEU A 1 103 ? 15.526 1.038 4.502 1.00 98.62 103 LEU A CA 1
ATOM 840 C C . LEU A 1 103 ? 14.000 1.119 4.619 1.00 98.62 103 LEU A C 1
ATOM 842 O O . LEU A 1 103 ? 13.494 1.442 5.691 1.00 98.62 103 LEU A O 1
ATOM 846 N N . TYR A 1 104 ? 13.271 0.782 3.551 1.00 98.56 104 TYR A N 1
ATOM 847 C CA . TYR A 1 104 ? 11.808 0.744 3.566 1.00 98.56 104 TYR A CA 1
ATOM 848 C C . TYR A 1 104 ? 11.281 -0.190 4.664 1.00 98.56 104 TYR A C 1
ATOM 850 O O . TYR A 1 104 ? 10.409 0.195 5.435 1.00 98.56 104 TYR A O 1
ATOM 858 N N . GLU A 1 105 ? 11.842 -1.395 4.771 1.00 98.38 105 GLU A N 1
ATOM 859 C CA . GLU A 1 105 ? 11.466 -2.385 5.780 1.00 98.38 105 GLU A CA 1
ATOM 860 C C . GLU A 1 105 ? 11.717 -1.883 7.204 1.00 98.38 105 GLU A C 1
ATOM 862 O O . GLU A 1 105 ? 10.838 -2.006 8.052 1.00 98.38 105 GLU A O 1
ATOM 867 N N . LYS A 1 106 ? 12.865 -1.246 7.469 1.00 98.31 106 LYS A N 1
ATOM 868 C CA . LYS A 1 106 ? 13.143 -0.640 8.783 1.00 98.31 106 LYS A CA 1
ATOM 869 C C . LYS A 1 106 ? 12.115 0.430 9.148 1.00 98.31 106 LYS A C 1
ATOM 871 O O . LYS A 1 106 ? 11.643 0.452 10.282 1.00 98.31 106 LYS A O 1
ATOM 876 N N . ILE A 1 107 ? 11.758 1.293 8.195 1.00 97.94 107 ILE A N 1
ATOM 877 C CA . ILE A 1 107 ? 10.750 2.342 8.401 1.00 97.94 107 ILE A CA 1
ATOM 878 C C . ILE A 1 107 ? 9.374 1.714 8.646 1.00 97.94 107 ILE A C 1
ATOM 880 O O . ILE A 1 107 ? 8.687 2.110 9.585 1.00 97.94 107 ILE A O 1
ATOM 884 N N . TYR A 1 108 ? 8.989 0.710 7.855 1.00 97.94 108 TYR A N 1
ATOM 885 C CA . TYR A 1 108 ? 7.742 -0.029 8.048 1.00 97.94 108 TYR A CA 1
ATOM 886 C C . TYR A 1 108 ? 7.674 -0.671 9.436 1.00 97.94 108 TYR A C 1
ATOM 888 O O . TYR A 1 108 ? 6.698 -0.452 10.145 1.00 97.94 108 TYR A O 1
ATOM 896 N N . CYS A 1 109 ? 8.707 -1.408 9.853 1.00 97.06 109 CYS A N 1
ATOM 897 C CA . CYS A 1 109 ? 8.736 -2.068 11.158 1.00 97.06 109 CYS A CA 1
ATOM 898 C C . CYS A 1 109 ? 8.639 -1.063 12.311 1.00 97.06 109 CYS A C 1
ATOM 900 O O . CYS A 1 109 ? 7.902 -1.304 13.265 1.00 97.06 109 CYS A O 1
ATOM 902 N N . PHE A 1 110 ? 9.342 0.070 12.207 1.00 96.62 110 PHE A N 1
ATOM 903 C CA . PHE A 1 110 ? 9.257 1.144 13.195 1.00 96.62 110 PHE A CA 1
ATOM 904 C C . PHE A 1 110 ? 7.833 1.704 13.296 1.00 96.62 110 PHE A C 1
ATOM 906 O O . PHE A 1 110 ? 7.273 1.758 14.386 1.00 96.62 110 PHE A O 1
ATOM 913 N N . LEU A 1 111 ? 7.220 2.070 12.167 1.00 95.31 111 LEU A N 1
ATOM 914 C CA . LEU A 1 111 ? 5.861 2.614 12.151 1.00 95.31 111 LEU A CA 1
ATOM 915 C C . LEU A 1 111 ? 4.842 1.582 12.649 1.00 95.31 111 LEU A C 1
ATOM 917 O O . LEU A 1 111 ? 4.050 1.879 13.539 1.00 95.31 111 LEU A O 1
ATOM 921 N N . ASN A 1 112 ? 4.887 0.355 12.129 1.00 94.19 112 ASN A N 1
ATOM 922 C CA . ASN A 1 112 ? 3.925 -0.686 12.477 1.00 94.19 112 ASN A CA 1
ATOM 923 C C . ASN A 1 112 ? 3.947 -1.033 13.974 1.00 94.19 112 ASN A C 1
ATOM 925 O O . ASN A 1 112 ? 2.903 -1.333 14.540 1.00 94.19 112 ASN A O 1
ATOM 929 N N . GLY A 1 113 ? 5.105 -0.934 14.638 1.00 93.50 113 GLY A N 1
ATOM 930 C CA . GLY A 1 113 ? 5.229 -1.182 16.078 1.00 93.50 113 GLY A CA 1
ATOM 931 C C . GLY A 1 113 ? 4.487 -0.184 16.980 1.00 93.50 113 GLY A C 1
ATOM 932 O O . GLY A 1 113 ? 4.248 -0.489 18.147 1.00 93.50 113 GLY A O 1
ATOM 933 N N . HIS A 1 114 ? 4.108 0.992 16.469 1.00 91.12 114 HIS A N 1
ATOM 934 C CA . HIS A 1 114 ? 3.452 2.056 17.248 1.00 91.12 114 HIS A CA 1
ATOM 935 C C . HIS 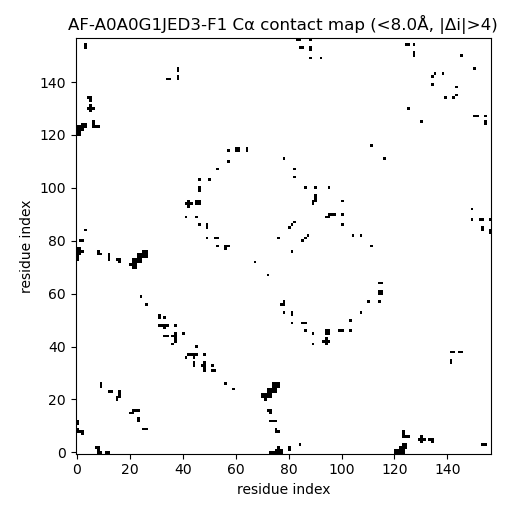A 1 114 ? 2.005 2.349 16.820 1.00 91.12 114 HIS A C 1
ATOM 937 O O . HIS A 1 114 ? 1.274 3.066 17.524 1.00 91.12 114 HIS A O 1
ATOM 943 N N . LEU A 1 115 ? 1.592 1.787 15.683 1.00 93.88 115 LEU A N 1
ATOM 944 C CA . LEU A 1 115 ? 0.296 2.027 15.065 1.00 93.88 115 LEU A CA 1
ATOM 945 C C . LEU A 1 115 ? -0.735 0.964 15.464 1.00 93.88 115 LEU A C 1
ATOM 947 O O . LEU A 1 115 ? -0.373 -0.193 15.697 1.00 93.88 115 LEU A O 1
ATOM 951 N N . PRO A 1 116 ? -2.029 1.331 15.508 1.00 92.62 116 PRO A N 1
ATOM 952 C CA . PRO A 1 116 ? -3.097 0.362 15.706 1.00 92.62 116 PRO A CA 1
ATOM 953 C C . PRO A 1 116 ? -3.038 -0.771 14.684 1.00 92.62 116 PRO A C 1
ATOM 955 O O . PRO A 1 116 ? -2.858 -0.518 13.493 1.00 92.62 116 PRO A O 1
ATOM 958 N N . GLN A 1 117 ? -3.227 -2.000 15.160 1.00 92.44 117 GLN A N 1
ATOM 959 C CA . GLN A 1 117 ? -3.279 -3.193 14.320 1.00 92.44 117 GLN A CA 1
ATOM 960 C C . GLN A 1 117 ? -4.740 -3.566 14.031 1.00 92.44 117 GLN A C 1
ATOM 962 O O . GLN A 1 117 ? -5.599 -3.364 14.892 1.00 92.44 117 GLN A O 1
ATOM 967 N N . PRO A 1 118 ? -5.047 -4.093 12.837 1.00 93.12 118 PRO A N 1
ATOM 968 C CA . PRO A 1 118 ? -6.388 -4.555 12.514 1.00 93.12 118 PRO A CA 1
ATOM 969 C C . PRO A 1 118 ? -6.733 -5.844 13.273 1.00 93.12 118 PRO A C 1
ATOM 971 O O . PRO A 1 118 ? -5.945 -6.787 13.287 1.00 93.12 118 PRO A O 1
ATOM 974 N N . ASP A 1 119 ? -7.957 -5.935 13.799 1.00 94.06 119 ASP A N 1
ATOM 975 C CA . ASP A 1 119 ? -8.482 -7.183 14.381 1.00 94.06 119 ASP A CA 1
ATOM 976 C C . ASP A 1 119 ? -8.784 -8.247 13.309 1.00 94.06 119 ASP A C 1
ATOM 978 O O . ASP A 1 119 ? -8.772 -9.448 13.574 1.00 94.06 119 ASP A O 1
ATOM 982 N N . LEU A 1 120 ? -9.081 -7.805 12.079 1.00 94.75 120 LEU A N 1
ATOM 983 C CA . LEU A 1 120 ? -9.438 -8.663 10.951 1.00 94.75 120 LEU A CA 1
ATOM 984 C C . LEU A 1 120 ? -8.966 -8.070 9.618 1.00 94.75 120 LEU A C 1
ATOM 986 O O . LEU A 1 120 ? -9.282 -6.930 9.267 1.00 94.75 120 LEU A O 1
ATOM 990 N N . ILE A 1 121 ? -8.304 -8.898 8.808 1.00 94.44 121 ILE A N 1
ATOM 991 C CA . ILE A 1 121 ? -7.986 -8.590 7.412 1.00 94.44 121 ILE A CA 1
ATOM 992 C C . ILE A 1 121 ? -8.868 -9.439 6.495 1.00 94.44 121 ILE A C 1
ATOM 994 O O . ILE A 1 121 ? -8.749 -10.658 6.440 1.00 94.44 121 ILE A O 1
ATOM 998 N N . ILE A 1 122 ? -9.733 -8.773 5.729 1.00 94.75 122 ILE A N 1
ATOM 999 C CA . ILE A 1 122 ? -10.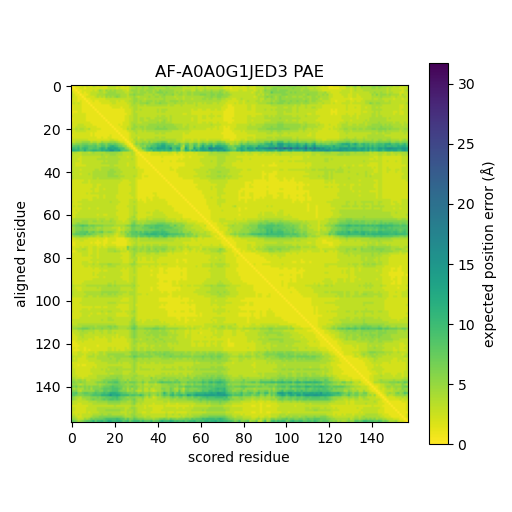507 -9.396 4.647 1.00 94.75 122 ILE A CA 1
ATOM 1000 C C . ILE A 1 122 ? -9.757 -9.168 3.333 1.00 94.75 122 ILE A C 1
ATOM 1002 O O . ILE A 1 122 ? -9.702 -8.029 2.851 1.00 94.75 122 ILE A O 1
ATOM 1006 N N . GLN A 1 123 ? -9.188 -10.237 2.777 1.00 93.69 123 GLN A N 1
ATOM 1007 C CA . GLN A 1 123 ? -8.486 -10.249 1.492 1.00 93.69 123 GLN A CA 1
ATOM 1008 C C . GLN A 1 123 ? -9.474 -10.503 0.346 1.00 93.69 123 GLN A C 1
ATOM 1010 O O . GLN A 1 123 ? -10.279 -11.431 0.403 1.00 93.69 123 GLN A O 1
ATOM 1015 N N . LEU A 1 124 ? -9.416 -9.677 -0.701 1.00 93.44 124 LEU A N 1
ATOM 1016 C CA . LEU A 1 124 ? -10.181 -9.872 -1.932 1.00 93.44 124 LEU A CA 1
ATOM 1017 C C . LEU A 1 124 ? -9.262 -10.233 -3.092 1.00 93.44 124 LEU A C 1
ATOM 1019 O O . LEU A 1 124 ? -8.440 -9.411 -3.508 1.00 93.44 124 LEU A O 1
ATOM 1023 N N . ASP A 1 125 ? -9.513 -11.393 -3.687 1.00 90.50 125 ASP A N 1
ATOM 1024 C CA . ASP A 1 125 ? -8.767 -11.889 -4.838 1.00 90.50 125 ASP A CA 1
ATOM 1025 C C . ASP A 1 125 ? -9.561 -11.758 -6.141 1.00 90.50 125 ASP A C 1
ATOM 1027 O O . ASP A 1 125 ? -10.793 -11.690 -6.177 1.00 90.50 125 ASP A O 1
ATOM 1031 N N . SER A 1 126 ? -8.839 -11.682 -7.256 1.00 90.56 126 SER A N 1
ATOM 1032 C CA . SER A 1 126 ? -9.422 -11.679 -8.596 1.00 90.56 126 SER A CA 1
ATOM 1033 C C . SER A 1 126 ? -8.388 -12.155 -9.608 1.00 90.56 126 SER A C 1
ATOM 1035 O O . SER A 1 126 ? -7.187 -11.952 -9.438 1.00 90.56 126 SER A O 1
ATOM 1037 N N . ASN A 1 127 ? -8.849 -12.786 -10.686 1.00 90.88 127 ASN A N 1
ATOM 1038 C CA . ASN A 1 127 ? -7.952 -13.238 -11.740 1.00 90.88 127 ASN A CA 1
ATOM 1039 C C . ASN A 1 127 ? -7.430 -12.065 -12.591 1.00 90.88 127 ASN A C 1
ATOM 1041 O O . ASN A 1 127 ? -8.081 -11.031 -12.759 1.00 90.88 127 ASN A O 1
ATOM 1045 N N . LEU A 1 128 ? -6.245 -12.249 -13.175 1.00 90.31 128 LEU A N 1
ATOM 1046 C CA . LEU A 1 128 ? -5.562 -11.218 -13.958 1.00 90.31 128 LEU A CA 1
ATOM 1047 C C . LEU A 1 128 ? -6.418 -10.614 -15.096 1.00 90.31 128 LEU A C 1
ATOM 1049 O O . LEU A 1 128 ? -6.409 -9.388 -15.227 1.00 90.31 128 LEU A O 1
ATOM 1053 N N . PRO A 1 129 ? -7.173 -11.395 -15.901 1.00 91.50 129 PRO A N 1
ATOM 1054 C CA . PRO A 1 129 ? -8.058 -10.822 -16.919 1.00 91.50 129 PRO A CA 1
ATOM 1055 C C . PRO A 1 129 ? -9.103 -9.856 -16.343 1.00 91.50 129 PRO A C 1
ATOM 1057 O O . PRO A 1 129 ? -9.328 -8.780 -16.901 1.00 91.50 129 PRO A O 1
ATOM 1060 N N . GLN A 1 130 ? -9.717 -10.200 -15.207 1.00 92.38 130 GLN A N 1
ATOM 1061 C CA . GLN A 1 130 ? -10.686 -9.331 -14.538 1.00 92.38 130 GLN A CA 1
ATOM 1062 C C . GLN A 1 130 ? -10.032 -8.072 -13.967 1.00 92.38 130 GLN A C 1
ATOM 1064 O O . GLN A 1 130 ? -10.597 -6.985 -14.117 1.00 92.38 130 GLN A O 1
ATOM 1069 N N . LEU A 1 131 ? -8.845 -8.193 -13.362 1.00 92.25 131 LEU A N 1
ATOM 1070 C CA . LEU A 1 131 ? -8.081 -7.047 -12.863 1.00 92.25 131 LEU A CA 1
ATOM 1071 C C . LEU A 1 131 ? -7.796 -6.052 -13.991 1.00 92.25 131 LEU A C 1
ATOM 1073 O O . LEU A 1 131 ? -8.179 -4.888 -13.891 1.00 92.25 131 LEU A O 1
ATOM 1077 N N . LEU A 1 132 ? -7.221 -6.524 -15.101 1.00 90.19 132 LEU A N 1
ATOM 1078 C CA . LEU A 1 132 ? -6.920 -5.700 -16.276 1.00 90.19 132 LEU A CA 1
ATOM 1079 C C . LEU A 1 132 ? -8.171 -5.002 -16.821 1.00 90.19 132 LEU A C 1
ATOM 1081 O O . LEU A 1 132 ? -8.150 -3.792 -17.053 1.00 90.19 132 LEU A O 1
ATOM 1085 N N . LYS A 1 133 ? -9.285 -5.735 -16.955 1.00 91.31 133 LYS A N 1
ATOM 1086 C CA . LYS A 1 133 ? -10.567 -5.174 -17.406 1.00 91.31 133 LYS A CA 1
ATOM 1087 C C . LYS A 1 133 ? -11.055 -4.055 -16.481 1.00 91.31 133 LYS A C 1
ATOM 1089 O O . LYS A 1 133 ? -11.505 -3.013 -16.954 1.00 91.31 133 LYS A O 1
ATOM 1094 N N . ARG A 1 134 ? -10.973 -4.246 -15.161 1.00 91.56 134 ARG A N 1
ATOM 1095 C CA . ARG A 1 134 ? -11.428 -3.257 -14.168 1.00 91.56 134 ARG A CA 1
ATOM 1096 C C . ARG A 1 134 ? -10.525 -2.025 -14.118 1.00 91.56 134 ARG A C 1
ATOM 1098 O O . ARG A 1 134 ? -11.047 -0.918 -14.011 1.00 91.56 134 ARG A O 1
ATOM 1105 N N . ILE A 1 135 ? -9.210 -2.208 -14.229 1.00 89.50 135 ILE A N 1
ATOM 1106 C CA . ILE A 1 135 ? -8.222 -1.120 -14.295 1.00 89.50 135 ILE A CA 1
ATOM 1107 C C . ILE A 1 135 ? -8.456 -0.274 -15.543 1.00 89.50 135 ILE A C 1
ATOM 1109 O O . ILE A 1 135 ? -8.609 0.941 -15.444 1.00 89.50 135 ILE A O 1
ATOM 1113 N N . SER A 1 136 ? -8.577 -0.928 -16.701 1.00 87.88 136 SER A N 1
ATOM 1114 C CA . SER A 1 136 ? -8.857 -0.263 -17.974 1.00 87.88 136 SER A CA 1
ATOM 1115 C C . SER A 1 136 ? -10.159 0.540 -17.911 1.00 87.88 136 SER A C 1
ATOM 1117 O O . SER A 1 136 ? -10.155 1.729 -18.223 1.00 87.88 136 SER A O 1
ATOM 1119 N N . ARG A 1 137 ? -11.245 -0.056 -17.395 1.00 89.81 137 ARG A N 1
ATOM 1120 C CA . ARG A 1 137 ? -12.539 0.627 -17.222 1.00 89.81 137 ARG A CA 1
ATOM 1121 C C . ARG A 1 137 ? -12.464 1.837 -16.285 1.00 89.81 137 ARG A C 1
ATOM 1123 O O . ARG A 1 137 ? -13.206 2.791 -16.479 1.00 89.81 137 ARG A O 1
ATOM 1130 N N . ARG A 1 138 ? -11.606 1.802 -15.259 1.00 86.50 138 ARG A N 1
ATOM 1131 C CA . ARG A 1 138 ? -11.417 2.920 -14.318 1.00 86.50 138 ARG A CA 1
ATOM 1132 C C . ARG A 1 138 ? -10.709 4.116 -14.965 1.00 86.50 138 ARG A C 1
ATOM 1134 O O . ARG A 1 138 ? -10.901 5.235 -14.504 1.00 86.50 138 ARG A O 1
ATOM 1141 N N . GLY A 1 139 ? -9.900 3.892 -16.001 1.00 82.75 139 GLY A N 1
ATOM 1142 C CA . GLY A 1 139 ? -9.413 4.952 -16.888 1.00 82.75 139 GLY A CA 1
ATOM 1143 C C . GLY A 1 139 ? -8.458 5.979 -16.266 1.00 82.75 139 GLY A C 1
ATOM 1144 O O . GLY A 1 139 ? -8.279 7.052 -16.837 1.00 82.75 139 GLY A O 1
ATOM 1145 N N . ARG A 1 140 ? -7.826 5.688 -15.119 1.00 85.12 140 ARG A N 1
ATOM 1146 C CA . ARG A 1 140 ? -6.836 6.593 -14.509 1.00 85.12 140 ARG A CA 1
ATOM 1147 C C . ARG A 1 140 ? -5.639 6.758 -15.443 1.00 85.12 140 ARG A C 1
ATOM 1149 O O . ARG A 1 140 ? -5.026 5.773 -15.846 1.00 85.12 140 ARG A O 1
ATOM 1156 N N . SER A 1 141 ? -5.294 8.002 -15.770 1.00 82.62 141 SER A N 1
ATOM 1157 C CA . SER A 1 141 ? -4.246 8.324 -16.749 1.00 82.62 141 SER A CA 1
ATOM 1158 C C . SER A 1 141 ? -2.887 7.730 -16.382 1.00 82.62 141 SER A C 1
ATOM 1160 O O . SER A 1 141 ? -2.222 7.182 -17.252 1.00 82.62 141 SER A O 1
ATOM 1162 N N . PHE A 1 142 ? -2.518 7.767 -15.101 1.00 80.25 142 PHE A N 1
ATOM 1163 C CA . PHE A 1 142 ? -1.262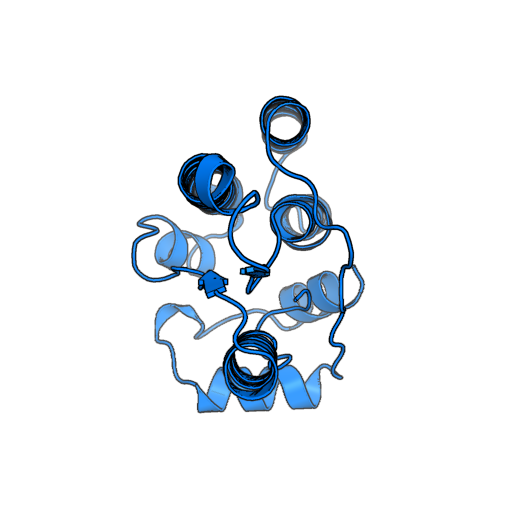 7.213 -14.594 1.00 80.25 142 PHE A CA 1
ATOM 1164 C C . PHE A 1 142 ? -1.235 5.677 -14.545 1.00 80.25 142 PHE A C 1
ATOM 1166 O O . PHE A 1 142 ? -0.165 5.101 -14.459 1.00 80.25 142 PHE A O 1
ATOM 1173 N N . GLU A 1 143 ? -2.381 4.992 -14.624 1.00 82.25 143 GLU A N 1
ATOM 1174 C CA . GLU A 1 143 ? -2.430 3.519 -14.679 1.00 82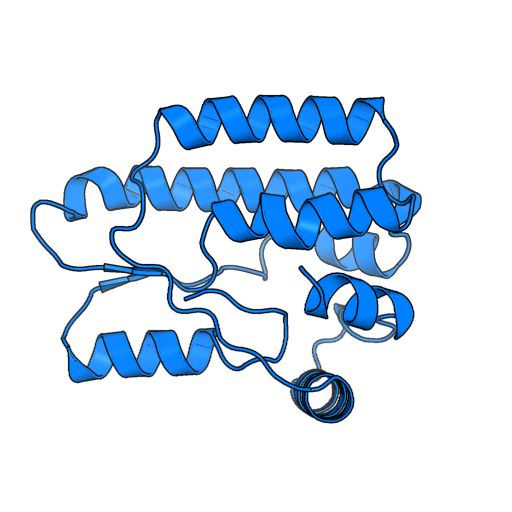.25 143 GLU A CA 1
ATOM 1175 C C . GLU A 1 143 ? -2.279 2.992 -16.119 1.00 82.25 143 GLU A C 1
ATOM 1177 O O . GLU A 1 143 ? -2.186 1.779 -16.342 1.00 82.25 143 GLU A O 1
ATOM 1182 N N . LYS A 1 144 ? -2.242 3.888 -17.117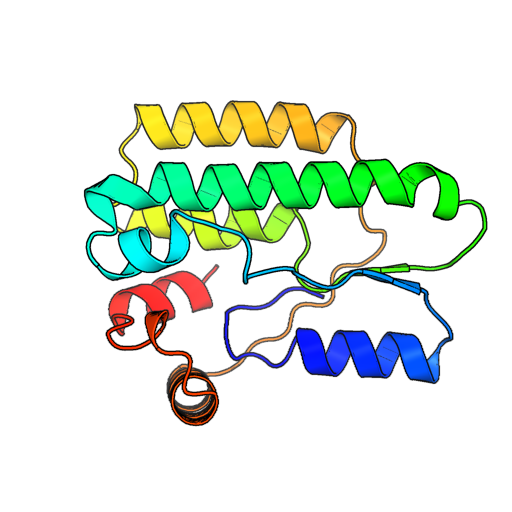 1.00 75.69 144 LYS A N 1
ATOM 1183 C CA . LYS A 1 144 ? -1.941 3.520 -18.502 1.00 75.69 144 LYS A CA 1
ATOM 1184 C C . LYS A 1 144 ? -0.496 3.027 -18.577 1.00 75.69 144 LYS A C 1
ATOM 1186 O O . LYS A 1 144 ? 0.421 3.726 -18.170 1.00 75.69 144 LYS A O 1
ATOM 1191 N N . GLY A 1 145 ? -0.299 1.822 -19.108 1.00 76.69 145 GLY A N 1
ATOM 1192 C CA . GLY A 1 145 ? 1.034 1.221 -19.235 1.00 76.69 145 GLY A CA 1
ATOM 1193 C C . GLY A 1 145 ? 1.454 0.331 -18.065 1.00 76.69 145 GLY A C 1
ATOM 1194 O O . GLY A 1 145 ? 2.584 -0.154 -18.055 1.00 76.69 145 GLY A O 1
ATOM 1195 N N . ILE A 1 146 ? 0.556 0.044 -17.112 1.00 85.94 146 ILE A N 1
ATOM 1196 C CA . ILE A 1 146 ? 0.797 -0.994 -16.104 1.00 85.94 146 ILE A CA 1
ATOM 1197 C C . ILE A 1 146 ? 1.208 -2.306 -16.789 1.00 85.94 146 ILE A C 1
ATOM 1199 O O . ILE A 1 146 ? 0.450 -2.888 -17.570 1.00 85.94 146 ILE A O 1
ATOM 1203 N N . SER A 1 147 ? 2.411 -2.793 -16.474 1.00 88.00 147 SER A N 1
ATOM 1204 C CA . SER A 1 147 ? 2.906 -4.028 -17.077 1.00 88.00 147 SER A CA 1
ATOM 1205 C C . SER A 1 147 ? 2.139 -5.244 -16.552 1.00 88.00 147 SER A C 1
ATOM 1207 O O . SER A 1 147 ? 1.845 -5.371 -15.359 1.00 88.00 147 SER A O 1
ATOM 1209 N N . LYS A 1 148 ? 1.857 -6.195 -17.449 1.00 89.56 148 LYS A N 1
ATOM 1210 C CA . LYS A 1 148 ? 1.230 -7.475 -17.088 1.00 89.56 148 LYS A CA 1
ATOM 1211 C C . LYS A 1 148 ? 2.055 -8.220 -16.034 1.00 89.56 148 LYS A C 1
ATOM 1213 O O . LYS A 1 148 ? 1.483 -8.770 -15.099 1.00 89.56 148 LYS A O 1
ATOM 1218 N N . LYS A 1 149 ? 3.388 -8.176 -16.161 1.00 92.38 149 LYS A N 1
ATOM 1219 C CA . LYS A 1 149 ? 4.332 -8.766 -15.203 1.00 92.38 149 LYS A CA 1
ATOM 1220 C C . LYS A 1 149 ? 4.161 -8.161 -13.809 1.00 92.38 149 LYS A C 1
ATOM 1222 O O . LYS A 1 149 ? 4.068 -8.912 -12.849 1.00 92.38 149 LYS A O 1
ATOM 1227 N N . TYR A 1 150 ? 4.049 -6.833 -13.703 1.00 92.81 150 TYR A N 1
ATOM 1228 C CA . TYR A 1 150 ? 3.819 -6.164 -12.422 1.00 92.81 150 TYR A CA 1
ATOM 1229 C C . TYR A 1 150 ? 2.531 -6.640 -11.748 1.00 92.81 150 TYR A C 1
ATOM 1231 O O . TYR A 1 150 ? 2.578 -7.086 -10.606 1.00 92.81 150 TYR A O 1
ATOM 1239 N N . LEU A 1 151 ? 1.402 -6.632 -12.465 1.00 91.56 151 LEU A N 1
ATOM 1240 C CA . LEU A 1 151 ? 0.130 -7.098 -11.901 1.00 91.56 151 LEU A CA 1
ATOM 1241 C C . LEU A 1 151 ? 0.140 -8.580 -11.542 1.00 91.56 151 LEU A C 1
ATOM 1243 O O . LEU A 1 151 ? -0.445 -8.961 -10.536 1.00 91.56 151 LEU A O 1
ATOM 1247 N N . GLN A 1 152 ? 0.791 -9.414 -12.352 1.00 92.31 152 GLN A N 1
ATOM 1248 C CA . GLN A 1 152 ? 0.929 -10.840 -12.067 1.00 92.31 152 GLN A CA 1
ATOM 1249 C C . GLN A 1 152 ? 1.748 -11.102 -10.808 1.00 92.31 152 GLN A C 1
ATOM 1251 O O . GLN A 1 152 ? 1.389 -11.988 -10.043 1.00 92.31 152 GLN A O 1
ATOM 1256 N N . THR A 1 153 ? 2.845 -10.371 -10.604 1.00 93.75 153 THR A N 1
ATOM 1257 C CA . THR A 1 153 ? 3.639 -10.481 -9.377 1.00 93.75 153 THR A CA 1
ATOM 1258 C C . THR A 1 153 ? 2.842 -9.978 -8.182 1.00 93.75 153 THR A C 1
ATOM 1260 O O . THR A 1 153 ? 2.776 -10.672 -7.175 1.00 93.75 153 THR A O 1
ATOM 1263 N N . LEU A 1 154 ? 2.181 -8.827 -8.322 1.00 91.81 154 LEU A N 1
ATOM 1264 C CA . LEU A 1 154 ? 1.390 -8.228 -7.253 1.00 91.81 154 LEU A CA 1
ATOM 1265 C C . LEU A 1 154 ? 0.228 -9.132 -6.818 1.00 91.81 154 LEU A C 1
ATOM 1267 O O . LEU A 1 154 ? -0.013 -9.270 -5.632 1.00 91.81 154 LEU A O 1
ATOM 1271 N N . ALA A 1 155 ? -0.470 -9.776 -7.758 1.00 88.62 155 ALA A N 1
ATOM 1272 C CA . ALA A 1 155 ? -1.610 -10.654 -7.473 1.00 88.62 155 ALA A CA 1
ATOM 1273 C C . ALA A 1 155 ? -1.239 -12.015 -6.852 1.00 88.62 155 ALA A C 1
ATOM 1275 O O . ALA A 1 155 ? -2.135 -12.801 -6.560 1.00 88.62 155 ALA A O 1
ATOM 1276 N N . LYS A 1 156 ? 0.054 -12.326 -6.706 1.00 87.75 156 LYS A N 1
ATOM 1277 C CA . LYS A 1 156 ? 0.539 -13.566 -6.076 1.00 87.75 156 LYS A CA 1
ATOM 1278 C C . LYS A 1 156 ? 0.941 -13.387 -4.608 1.00 87.75 156 LYS A C 1
ATOM 1280 O O . LYS A 1 156 ? 1.274 -14.387 -3.979 1.00 87.75 156 LYS A O 1
ATOM 1285 N N . LEU A 1 157 ? 0.980 -12.146 -4.119 1.00 81.38 157 LEU A N 1
ATOM 1286 C CA . LEU A 1 157 ? 1.380 -11.771 -2.761 1.00 81.38 157 LEU A CA 1
ATOM 1287 C C . LEU A 1 157 ? 0.179 -11.252 -1.976 1.00 81.38 157 LEU A C 1
ATOM 1289 O O . LEU A 1 157 ? -0.045 -11.786 -0.876 1.00 81.38 157 LEU A O 1
#

Foldseek 3Di:
DAEDQLLCLQVVLVVCCVVVVAAEAEQDDPPQPLLLVCLVQLLVRLLVRLVVSLVVLLVSQVVCVVVVVPGHHRYRHHNVLSLPQRLVLCVVVNSADPVSSVVVVVVSVVSVVPGDDDPDDDYGADDLVSSVVSLVVVPDPSCPNPDSSSVVSRRVD

Organism: NCBI:txid1618580

InterPro domains:
  IPR002624 Deoxynucleoside kinase [PIRSF000705] (2-156)
  IPR027417 P-loop containing nucleoside triphosphate hydrolase [G3DSA:3.40.50.300] (1-157)
  IPR027417 P-loop containing nucleoside triphosphate hydrolase [SSF52540] (2-156)
  IPR031314 Deoxynucleoside kinase domain [PF01712] (2-155)
  IPR050566 Deoxyribonucleoside Kinase [PTHR10513] (3-155)

Solvent-accessible surface area (backbone atoms only — not comparable to full-atom values): 8846 Å² total; per-residue (Å²): 44,31,57,54,88,49,44,48,35,66,58,52,29,50,51,49,18,69,76,72,70,25,49,69,46,76,70,80,72,88,78,50,83,34,49,52,50,19,61,76,37,36,64,81,22,36,58,59,32,51,51,50,52,54,52,53,49,50,54,53,42,58,68,45,56,80,43,58,88,77,44,59,73,35,41,24,60,46,70,67,46,51,52,61,24,54,46,44,35,34,42,76,72,62,23,26,58,71,66,57,45,51,49,50,49,53,53,47,54,57,52,56,75,77,42,82,77,81,95,69,83,52,75,38,81,70,55,69,72,57,25,52,53,44,46,59,73,66,59,53,75,59,62,61,79,70,50,69,68,57,54,56,52,36,72,74,90

Secondary structure (DSSP, 8-state):
-B--TTSSHHHHHHHHHHHH-PEEE----TT-HHHHHHHH-HHHHHHHHHHHHHHHHHHHHHHHHTTTTT--EEESS-HHHIIIIIIHHHHHTTSS-HHHHHHHHHHHHHHHTTSPPPS---B----HHHHHHHHHHH--GGGTT--HHHHHHHTT-

Radius of gyration: 15.51 Å; Cα contacts (8 Å, |Δi|>4): 185; chains: 1; bounding box: 44×27×41 Å

Sequence (157 aa):
MAGVLGTGKTTAAKLISNQLGFFLVKEEFAENPFLRLFYENPKRWAFHSQLFFLQEKAKQLEKIKNLLNKKNIVQDCPLEQDYSSYAKTQKILGNMNREEFSLYEKIYCFLNGHLPQPDLIIQLDSNLPQLLKRISRRGRSFEKGISKKYLQTLAKL

Nearest PDB structures (foldseek):
  2jas-assembly1_B  TM=8.929E-01  e=5.271E-08  Mycoplasma mycoides subsp. mycoides SC
  2a2z-assembly2_C  TM=9.012E-01  e=1.397E-07  Homo sapiens
  7zi9-assembly1_A-2  TM=8.765E-01  e=1.154E-06  Homo sapiens
  7zi1-assembly1_A-2  TM=8.735E-01  e=2.209E-06  Homo sapiens
  7zi8-assembly1_A-2  TM=8.752E-01  e=4.008E-06  Homo sapiens

pLDDT: mean 92.56, std 5.56, range [60.88, 98.62]